Protein 1J5U (pdb70)

Organism: Thermotoga maritima (strain ATCC 43589 / DSM 3109 / JCM 10099 / NBRC 100826 / MSB8) (NCBI:txid243274)

CATH classification: 3.55.10.10

Foldseek 3Di:
DDDDDDDFDQQDDKDKAKDQDLQRSLVVLLVCQCVQFVWDFDADKDKDAFQDSDLVRSQVVSQVQLVVVVVQWGFDDWDDDPRTIMTMITGTPDTDHDRWNGWDCVFADWDDDPSMTMTMIGTGD

Solvent-accessible surface area: 7818 Å² total

Nearest PDB structures (foldseek):
  1j5u-assembly1_A  TM=9.990E-01  e=6.168E-24  Thermotoga maritima
  6ath-assembly1_A  TM=4.396E-01  e=7.854E+00  Homo sapiens

Structure (mmCIF, N/CA/C/O backbone):
data_1J5U
#
_entry.id   1J5U
#
_cell.length_a   105.28
_cell.length_b   105.28
_cell.length_c   105.28
_cell.angle_alpha   90
_cell.angle_beta   90
_cell.angle_gamma   90
#
_symmetry.space_group_name_H-M   'P 43 3 2'
#
loop_
_entity.id
_entity.type
_entity.pdbx_description
1 polymer 'archease, possible chaperone'
2 non-polymer 'CALCIUM ION'
3 water water
#
loop_
_atom_site.group_PDB
_atom_site.id
_atom_site.type_symbol
_atom_site.label_atom_id
_atom_site.label_alt_id
_atom_site.label_comp_id
_atom_site.label_asym_id
_atom_site.label_entity_id
_atom_site.label_seq_id
_atom_site.pdbx_PDB_ins_code
_atom_site.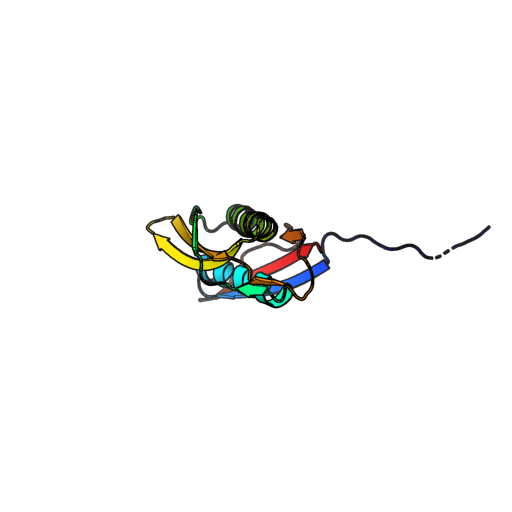Cartn_x
_atom_site.Cartn_y
_atom_site.Cartn_z
_atom_site.occupancy
_atom_site.B_iso_or_equiv
_atom_site.auth_seq_id
_atom_site.auth_comp_id
_atom_site.auth_asym_id
_atom_site.auth_atom_id
_atom_site.pdbx_PDB_model_num
ATOM 1 N N . HIS A 1 10 ? 44.781 11.845 32.201 1.00 20.01 4 HIS A N 1
ATOM 2 C CA . HIS A 1 10 ? 43.773 11.645 31.115 1.00 17.76 4 HIS A CA 1
ATOM 3 C C . HIS A 1 10 ? 44.035 10.337 30.366 1.00 17.81 4 HIS A C 1
ATOM 4 O O . HIS A 1 10 ? 45.183 9.879 30.271 1.00 17.28 4 HIS A O 1
ATOM 11 N N . HIS A 1 11 ? 42.969 9.752 29.828 1.00 13.75 5 HIS A N 1
ATOM 12 C CA . HIS A 1 11 ? 43.048 8.473 29.126 1.00 15.70 5 HIS A CA 1
ATOM 13 C C . HIS A 1 11 ? 42.044 8.316 28.004 1.00 14.25 5 HIS A C 1
ATOM 14 O O . HIS A 1 11 ? 41.110 9.102 27.861 1.00 13.18 5 HIS A O 1
ATOM 21 N N . HIS A 1 12 ? 42.256 7.249 27.239 1.00 14.72 6 HIS A N 1
ATOM 22 C CA . HIS A 1 12 ? 41.357 6.817 26.183 1.00 15.68 6 HIS A CA 1
ATOM 23 C C . HIS A 1 12 ? 41.255 5.297 26.400 1.00 16.32 6 HIS A C 1
ATOM 24 O O . HIS A 1 12 ? 42.262 4.617 26.613 1.00 15.96 6 HIS A O 1
ATOM 39 N N . ARG A 1 14 ? 39.351 1.912 24.729 1.00 16.28 8 ARG A N 1
ATOM 40 C CA . ARG A 1 14 ? 38.550 1.359 23.643 1.00 19.35 8 ARG A CA 1
ATOM 41 C C . ARG A 1 14 ? 37.276 0.793 24.298 1.00 19.45 8 ARG A C 1
ATOM 42 O O . ARG A 1 14 ? 37.336 0.239 25.409 1.00 18.47 8 ARG A O 1
ATOM 50 N N . LYS A 1 15 ? 36.127 0.955 23.642 1.00 17.95 9 LYS A N 1
ATOM 51 C CA . LYS A 1 15 ? 34.865 0.433 24.188 1.00 20.09 9 LYS A CA 1
ATOM 52 C C . LYS A 1 15 ? 34.081 -0.255 23.084 1.00 20.70 9 LYS A C 1
ATOM 53 O O . LYS A 1 15 ? 34.200 0.085 21.897 1.00 21.48 9 LYS A O 1
ATOM 59 N N . PRO A 1 16 ? 33.261 -1.239 23.453 1.00 22.16 10 PRO A N 1
ATOM 60 C CA . PRO A 1 16 ? 32.507 -1.913 22.400 1.00 23.17 10 PRO A CA 1
ATOM 61 C C . PRO A 1 16 ? 31.394 -1.037 21.811 1.00 23.43 10 PRO A C 1
ATOM 62 O O . PRO A 1 16 ? 30.838 -0.169 22.485 1.00 22.92 10 PRO A O 1
ATOM 66 N N . ILE A 1 17 ? 31.120 -1.220 20.529 1.00 25.25 11 ILE A N 1
ATOM 67 C CA . ILE A 1 17 ? 30.049 -0.463 19.891 1.00 28.46 11 ILE A CA 1
ATOM 68 C C . ILE A 1 17 ? 28.851 -1.394 19.774 1.00 28.74 11 ILE A C 1
ATOM 69 O O . ILE A 1 17 ? 29.016 -2.564 19.491 1.00 26.32 11 ILE A O 1
ATOM 74 N N . GLU A 1 18 ? 27.655 -0.883 20.033 1.00 30.95 12 GLU A N 1
ATOM 75 C CA . GLU A 1 18 ? 26.452 -1.692 19.897 1.00 32.72 12 GLU A CA 1
ATOM 76 C C . GLU A 1 18 ? 25.748 -1.249 18.610 1.00 31.04 12 GLU A C 1
ATOM 77 O O . GLU A 1 18 ? 25.693 -0.054 18.303 1.00 29.71 12 GLU A O 1
ATOM 83 N N . HIS A 1 19 ? 25.227 -2.201 17.850 1.00 29.18 13 HIS A N 1
ATOM 84 C CA . HIS A 1 19 ? 24.516 -1.871 16.6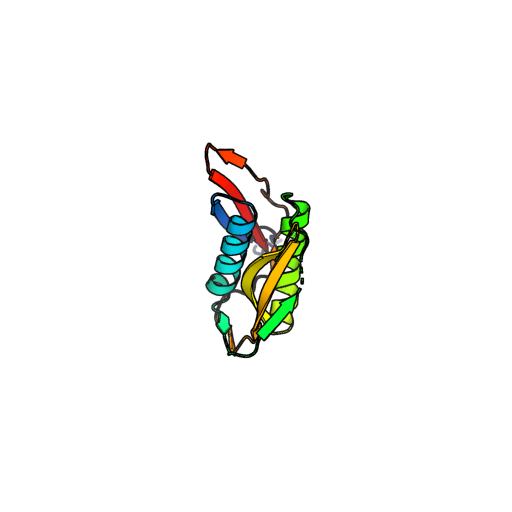06 1.00 28.13 13 HIS A CA 1
ATOM 85 C C . HIS A 1 19 ? 23.225 -2.674 16.571 1.00 26.56 13 HIS A C 1
ATOM 86 O O . HIS A 1 19 ? 23.154 -3.707 17.193 1.00 27.68 13 HIS A O 1
ATOM 93 N N . THR A 1 20 ? 22.195 -2.202 15.882 1.00 26.66 14 THR A N 1
ATOM 94 C CA . THR A 1 20 ? 21.009 -3.041 15.744 1.00 25.94 14 THR A CA 1
ATOM 95 C C . THR A 1 20 ? 21.154 -3.600 14.325 1.00 25.49 14 THR A C 1
ATOM 96 O O . THR A 1 20 ? 20.500 -4.577 13.950 1.00 25.24 14 THR A O 1
ATOM 100 N N . ALA A 1 21 ? 22.033 -2.980 13.539 1.00 23.52 15 ALA A N 1
ATOM 101 C CA . ALA A 1 21 ? 22.298 -3.467 12.184 1.00 23.49 15 ALA A CA 1
ATOM 102 C C . ALA A 1 21 ? 23.564 -4.311 12.236 1.00 21.76 15 ALA A C 1
ATOM 103 O O . ALA A 1 21 ? 24.678 -3.815 12.019 1.00 22.36 15 ALA A O 1
ATOM 105 N N . ASP A 1 22 ? 23.411 -5.594 12.536 1.00 21.26 16 ASP A N 1
ATOM 106 C CA . ASP A 1 22 ? 24.573 -6.480 12.630 1.00 19.83 16 ASP A CA 1
ATOM 107 C C . ASP A 1 22 ? 24.882 -7.345 11.426 1.00 22.18 16 ASP A C 1
ATOM 108 O O . ASP A 1 22 ? 26.045 -7.451 11.034 1.00 22.88 16 ASP A O 1
ATOM 113 N N . ILE A 1 23 ? 23.876 -8.007 10.862 1.00 20.01 17 ILE A N 1
ATOM 114 C CA . ILE A 1 23 ? 24.119 -8.831 9.693 1.00 20.96 17 ILE A CA 1
ATOM 115 C C . ILE A 1 23 ? 23.068 -8.507 8.662 1.00 20.57 17 ILE A C 1
ATOM 116 O O . ILE A 1 23 ? 21.921 -8.194 9.007 1.00 19.60 17 ILE A O 1
ATOM 121 N N . ALA A 1 24 ? 23.468 -8.572 7.393 1.00 17.56 18 ALA A N 1
ATOM 122 C CA . ALA A 1 24 ? 22.580 -8.221 6.305 1.00 15.39 18 ALA A CA 1
ATOM 123 C C . ALA A 1 24 ? 22.588 -9.203 5.153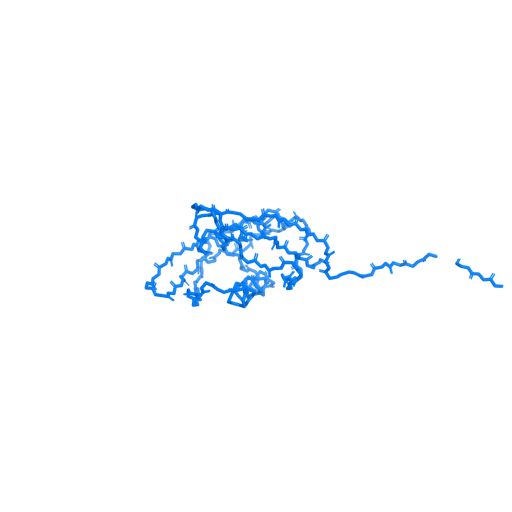 1.00 16.56 18 ALA A C 1
ATOM 124 O O . ALA A 1 24 ? 23.620 -9.778 4.828 1.00 15.03 18 ALA A O 1
ATOM 126 N N . TYR A 1 25 ? 21.419 -9.386 4.542 1.00 15.30 19 TYR A N 1
ATOM 127 C CA . TYR A 1 25 ? 21.293 -10.237 3.375 1.00 15.37 19 TYR A CA 1
ATOM 128 C C . TYR A 1 25 ? 20.388 -9.548 2.386 1.00 14.89 19 TYR A C 1
ATOM 129 O O . TYR A 1 25 ? 19.552 -8.717 2.756 1.00 15.34 19 TYR A O 1
ATOM 138 N N . GLU A 1 26 ? 20.555 -9.908 1.122 1.00 14.21 20 GLU A N 1
ATOM 139 C CA . GLU A 1 26 ? 19.673 -9.431 0.093 1.00 13.86 20 GLU A CA 1
ATOM 140 C C . GLU A 1 26 ? 18.878 -10.693 -0.221 1.00 13.31 20 GLU A C 1
ATOM 141 O O . GLU A 1 26 ? 19.468 -11.726 -0.534 1.00 14.74 20 GLU A O 1
ATOM 147 N N . ILE A 1 27 ? 17.553 -10.634 -0.093 1.00 13.70 21 ILE A N 1
ATOM 148 C CA . ILE A 1 27 ? 16.727 -11.786 -0.413 1.00 14.30 21 ILE A CA 1
ATOM 149 C C . ILE A 1 27 ? 15.925 -11.463 -1.669 1.00 14.23 21 ILE A C 1
ATOM 150 O O . ILE A 1 27 ? 15.546 -10.315 -1.919 1.00 15.26 21 ILE A O 1
ATOM 155 N N . SER A 1 28 ? 15.694 -12.474 -2.486 1.00 14.46 22 SER A N 1
ATOM 156 C CA . SER A 1 28 ? 14.978 -12.268 -3.730 1.00 15.43 22 SER A CA 1
ATOM 157 C C . SER A 1 28 ? 14.126 -13.467 -4.037 1.00 15.75 22 SER A C 1
ATOM 158 O O . SER A 1 28 ? 14.448 -14.580 -3.625 1.00 15.46 22 SER A O 1
ATOM 161 N N . GLY A 1 29 ? 13.042 -13.234 -4.769 1.00 15.38 23 GLY A N 1
ATOM 162 C CA . GLY A 1 29 ? 12.142 -14.309 -5.139 1.00 15.77 23 GLY A CA 1
ATOM 163 C C . GLY A 1 29 ? 11.090 -13.727 -6.068 1.00 18.88 23 GLY A C 1
ATOM 164 O O . GLY A 1 29 ? 11.197 -12.569 -6.487 1.00 18.44 23 GLY A O 1
ATOM 165 N N . ASN A 1 30 ? 10.067 -14.506 -6.404 1.00 18.96 24 ASN A N 1
ATOM 166 C CA . ASN A 1 30 ? 9.033 -13.996 -7.305 1.00 21.29 24 ASN A CA 1
ATOM 167 C C . ASN A 1 30 ? 7.781 -13.554 -6.553 1.00 20.73 24 ASN A C 1
ATOM 168 O O . ASN A 1 30 ? 6.821 -13.107 -7.168 1.00 20.25 24 ASN A O 1
ATOM 173 N N . SER A 1 31 ? 7.782 -13.666 -5.231 1.00 18.90 25 SER A N 1
ATOM 174 C CA . SER A 1 31 ? 6.583 -13.311 -4.471 1.00 18.01 25 SER A CA 1
ATOM 175 C C . SER A 1 31 ? 6.916 -13.075 -3.012 1.00 16.54 25 SER A C 1
ATOM 176 O O . SER A 1 31 ? 8.000 -13.420 -2.557 1.00 13.93 25 SER A O 1
ATOM 179 N N . TYR A 1 32 ? 5.956 -12.501 -2.304 1.00 13.81 26 TYR A N 1
ATOM 180 C CA . TYR A 1 32 ? 6.071 -12.195 -0.886 1.00 17.03 26 TYR A CA 1
ATOM 181 C C . TYR A 1 32 ? 6.321 -13.470 -0.093 1.00 16.09 26 TYR A C 1
ATOM 182 O O . TYR A 1 32 ? 7.114 -13.485 0.837 1.00 15.60 26 TYR A O 1
ATOM 191 N N . GLU A 1 33 ? 5.630 -14.537 -0.470 1.00 14.79 27 GLU A N 1
ATOM 192 C CA . GLU A 1 33 ? 5.790 -15.814 0.204 1.00 14.52 27 GLU A CA 1
ATOM 193 C C . GLU A 1 33 ? 7.225 -16.333 0.064 1.00 13.59 27 GLU A C 1
ATOM 194 O O . GLU A 1 33 ? 7.789 -16.869 1.022 1.00 12.13 27 GLU A O 1
ATOM 200 N N . GLU A 1 34 ? 7.821 -16.170 -1.117 1.00 13.28 28 GLU A N 1
ATOM 201 C CA . GLU A 1 34 ? 9.188 -16.649 -1.322 1.00 13.86 28 GLU A CA 1
ATOM 202 C C . GLU A 1 34 ? 10.199 -15.805 -0.530 1.00 11.62 28 GLU A C 1
ATOM 203 O O . GLU A 1 34 ? 11.243 -16.307 -0.144 1.00 12.70 28 GLU A O 1
ATOM 209 N N . LEU A 1 35 ? 9.893 -14.533 -0.301 1.00 11.74 29 LEU A N 1
ATOM 210 C CA . LEU A 1 35 ? 10.788 -13.725 0.514 1.00 13.54 29 LEU A CA 1
ATOM 211 C C . LEU A 1 35 ? 10.732 -14.256 1.940 1.00 12.37 29 LEU A C 1
ATOM 212 O O . LEU A 1 35 ? 11.747 -14.288 2.628 1.00 11.48 29 LEU A O 1
ATOM 217 N N . LEU A 1 36 ? 9.543 -14.665 2.394 1.00 12.94 30 LEU A N 1
ATOM 218 C CA . LEU A 1 36 ? 9.432 -15.222 3.749 1.00 13.94 30 LEU A CA 1
ATOM 219 C C . LEU A 1 36 ? 10.159 -16.568 3.816 1.00 13.31 30 LEU A C 1
ATOM 220 O O . LEU A 1 36 ? 10.726 -16.909 4.848 1.00 13.85 30 LEU A O 1
ATOM 225 N N . GLU A 1 37 ? 10.131 -17.339 2.729 1.00 11.75 31 GLU A N 1
ATOM 226 C CA . GLU A 1 37 ? 10.827 -18.626 2.703 1.00 11.93 31 GLU A CA 1
ATOM 227 C C . GLU A 1 37 ? 12.331 -18.321 2.856 1.00 12.69 31 GLU A C 1
ATOM 228 O O . GLU A 1 37 ? 13.049 -19.037 3.547 1.00 12.40 31 GLU A O 1
ATOM 234 N N . GLU A 1 38 ? 12.800 -17.261 2.192 1.00 11.06 32 GLU A N 1
ATOM 235 C CA . GLU A 1 38 ? 14.211 -16.891 2.304 1.00 13.03 32 GLU A CA 1
ATOM 236 C C . GLU A 1 38 ? 14.555 -16.362 3.720 1.00 12.76 32 GLU A C 1
ATOM 237 O O . GLU A 1 38 ? 15.649 -16.598 4.233 1.00 12.82 32 GLU A O 1
ATOM 243 N N . ALA A 1 39 ? 13.625 -15.655 4.359 1.00 13.51 33 ALA A N 1
ATOM 244 C CA . ALA A 1 39 ? 13.869 -15.175 5.738 1.00 13.13 33 ALA A CA 1
ATOM 245 C C . ALA A 1 39 ? 14.006 -16.423 6.609 1.00 13.44 33 ALA A C 1
ATOM 246 O O . ALA A 1 39 ? 14.872 -16.506 7.489 1.00 13.01 33 ALA A O 1
ATOM 248 N N . ARG A 1 40 ? 13.140 -17.398 6.367 1.00 13.49 34 ARG A N 1
ATOM 249 C CA . ARG A 1 40 ? 13.199 -18.656 7.097 1.00 14.71 34 ARG A CA 1
ATOM 250 C C . ARG A 1 40 ? 14.578 -19.320 6.880 1.00 15.54 34 ARG A C 1
ATOM 251 O O . ARG A 1 40 ? 15.233 -19.737 7.833 1.00 15.53 34 ARG A O 1
ATOM 259 N N . ASN A 1 41 ? 14.986 -19.454 5.619 1.00 13.70 35 ASN A N 1
ATOM 260 C CA . ASN A 1 41 ? 16.278 -20.065 5.312 1.00 15.09 35 ASN A CA 1
ATOM 261 C C . ASN A 1 41 ? 17.423 -19.390 6.077 1.00 14.10 35 ASN A C 1
ATOM 262 O O . ASN A 1 41 ? 18.294 -20.067 6.609 1.00 16.90 35 ASN A O 1
ATOM 267 N N . ILE A 1 42 ? 17.410 -18.064 6.134 1.00 13.98 36 ILE A N 1
ATOM 268 C CA . ILE A 1 42 ? 18.441 -17.306 6.836 1.00 14.11 36 ILE A CA 1
ATOM 269 C C . ILE A 1 42 ? 18.483 -17.657 8.327 1.00 15.87 36 ILE A C 1
ATOM 270 O O . ILE A 1 42 ? 19.561 -17.929 8.877 1.00 13.79 36 ILE A O 1
ATOM 275 N N . LEU A 1 43 ? 17.310 -17.659 8.974 1.00 14.29 37 LEU A N 1
ATOM 276 C CA . LEU A 1 43 ? 17.207 -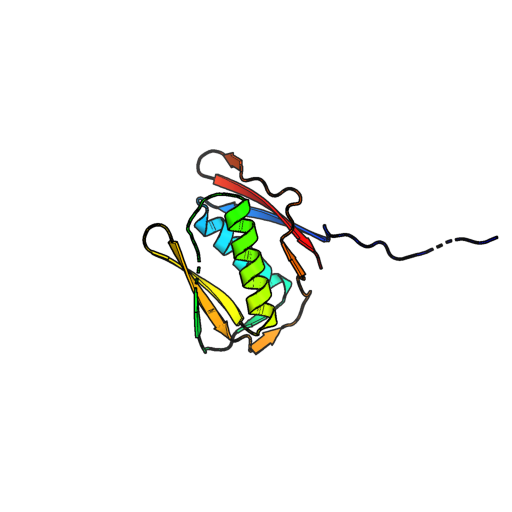17.978 10.396 1.00 15.81 37 LEU A CA 1
ATOM 277 C C . LEU A 1 43 ? 17.778 -19.364 10.740 1.00 16.93 37 LEU A C 1
ATOM 278 O O . LEU A 1 43 ? 18.558 -19.510 11.694 1.00 19.84 37 LEU A O 1
ATOM 283 N N . LEU A 1 44 ? 17.406 -20.373 9.962 1.00 18.16 38 LEU A N 1
ATOM 284 C CA . LEU A 1 44 ? 17.875 -21.750 10.173 1.00 18.77 38 LEU A CA 1
ATOM 285 C C . LEU A 1 44 ? 19.385 -21.899 9.931 1.00 21.91 38 LEU A C 1
ATOM 286 O O . LEU A 1 44 ? 20.100 -22.557 10.697 1.00 21.02 38 LEU A O 1
ATOM 291 N N . GLU A 1 45 ? 19.848 -21.290 8.853 1.00 20.39 39 GLU A N 1
ATOM 292 C CA . GLU A 1 45 ? 21.256 -21.351 8.480 1.00 23.89 39 GLU A CA 1
ATOM 293 C C . GLU A 1 45 ? 22.149 -20.563 9.435 1.00 23.59 39 GLU A C 1
ATOM 294 O O . GLU A 1 45 ? 23.150 -21.082 9.929 1.00 23.40 39 GLU A O 1
ATOM 300 N N . GLU A 1 46 ? 21.770 -19.318 9.708 1.00 22.12 40 GLU A N 1
ATOM 301 C CA . GLU A 1 46 ? 22.548 -18.449 10.576 1.00 23.06 40 GLU A CA 1
ATOM 302 C C . GLU A 1 46 ? 22.637 -18.999 11.998 1.00 23.84 40 GLU A C 1
ATOM 303 O O . GLU A 1 46 ? 23.695 -18.933 12.649 1.00 21.90 40 GLU A O 1
ATOM 309 N N . GLU A 1 47 ? 21.533 -19.557 12.487 1.00 21.37 41 GLU A N 1
ATOM 310 C CA . GLU A 1 47 ? 21.512 -20.117 13.834 1.00 22.26 41 GLU A CA 1
ATOM 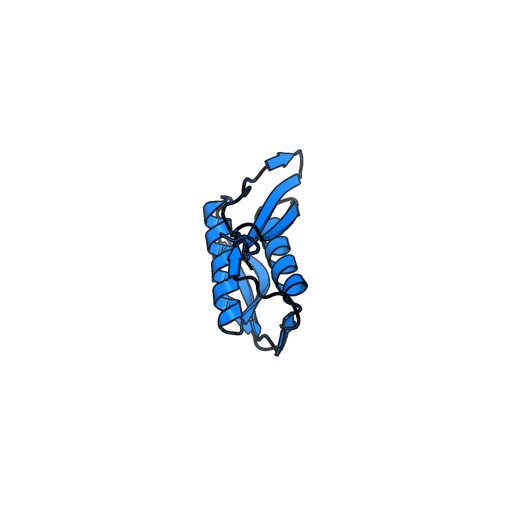311 C C . GLU A 1 47 ? 21.968 -21.574 13.914 1.00 20.62 41 GLU A C 1
ATOM 312 O O . GLU A 1 47 ? 22.097 -22.120 15.003 1.00 23.36 41 GLU A O 1
ATOM 318 N N . GLY A 1 48 ? 22.226 -22.183 12.767 1.00 21.12 42 GLY A N 1
ATOM 319 C CA . GLY A 1 48 ? 22.663 -23.571 12.716 1.00 22.80 42 GLY A CA 1
ATOM 320 C C . GLY A 1 48 ? 21.664 -24.506 13.380 1.00 25.23 42 GLY A C 1
ATOM 321 O O . GLY A 1 48 ? 22.031 -25.466 14.067 1.00 24.59 42 GLY A O 1
ATOM 322 N N . ILE A 1 49 ? 20.382 -24.220 13.170 1.00 24.30 43 ILE A N 1
ATOM 323 C CA . ILE A 1 49 ? 19.315 -25.001 13.768 1.00 23.92 43 ILE A CA 1
ATOM 324 C C . ILE A 1 49 ? 19.196 -26.403 13.197 1.00 22.74 43 ILE A C 1
ATOM 325 O O . ILE A 1 49 ? 19.241 -26.603 11.990 1.00 22.72 43 ILE A O 1
ATOM 330 N N . VAL A 1 50 ? 19.074 -27.378 14.086 1.00 24.62 44 VAL A N 1
ATOM 331 C CA . VAL A 1 50 ? 18.897 -28.771 13.681 1.00 25.89 44 VAL A CA 1
ATOM 332 C C . VAL A 1 50 ? 17.491 -29.079 14.185 1.00 24.79 44 VAL A C 1
ATOM 333 O O . VAL A 1 50 ? 17.153 -28.785 15.337 1.00 24.84 44 VAL A O 1
ATOM 337 N N . LEU A 1 51 ? 16.668 -29.658 13.325 1.00 26.23 45 LEU A N 1
ATOM 338 C CA . LEU A 1 51 ? 15.282 -29.924 13.692 1.00 27.80 45 LEU A CA 1
ATOM 339 C C . LEU A 1 51 ? 14.906 -31.323 14.164 1.00 28.65 45 LEU A C 1
ATOM 340 O O . LEU A 1 51 ? 15.457 -32.317 13.705 1.00 29.83 45 LEU A O 1
ATOM 345 N N . ASP A 1 52 ? 13.956 -31.381 15.090 1.00 31.03 46 ASP A N 1
ATOM 346 C CA . ASP A 1 52 ? 13.423 -32.655 15.551 1.00 32.53 46 ASP A CA 1
ATOM 347 C C . ASP A 1 52 ? 12.213 -32.853 14.630 1.00 33.47 46 ASP A C 1
ATOM 348 O O . ASP A 1 52 ? 12.016 -32.077 13.687 1.00 32.75 46 ASP A O 1
ATOM 353 N N . THR A 1 53 ? 11.387 -33.858 14.904 1.00 33.08 47 THR A N 1
ATOM 354 C CA . THR A 1 53 ? 10.246 -34.133 14.040 1.00 33.99 47 THR A CA 1
ATOM 355 C C . THR A 1 53 ? 8.911 -33.532 14.449 1.00 32.87 47 THR A C 1
ATOM 356 O O . THR A 1 53 ? 8.053 -33.322 13.597 1.00 34.21 47 THR A O 1
ATOM 360 N N . GLU A 1 54 ? 8.729 -33.269 15.741 1.00 31.58 48 GLU A N 1
ATOM 361 C CA . GLU A 1 54 ? 7.469 -32.728 16.241 1.00 31.32 48 GLU A CA 1
ATOM 362 C C . GLU A 1 54 ? 7.133 -31.406 15.558 1.00 30.63 48 GLU A C 1
ATOM 363 O O . GLU A 1 54 ? 8.000 -30.541 15.384 1.00 28.74 48 GLU A O 1
ATOM 369 N N . GLU A 1 55 ? 5.873 -31.263 15.156 1.00 29.11 49 GLU A N 1
ATOM 370 C CA . GLU A 1 55 ? 5.430 -30.062 14.458 1.00 26.99 49 GLU A CA 1
ATOM 371 C C . GLU A 1 55 ? 4.385 -29.247 15.201 1.00 26.20 49 GLU A C 1
ATOM 372 O O . GLU A 1 55 ? 3.741 -29.716 16.145 1.00 27.63 49 GLU A O 1
ATOM 378 N N . LYS A 1 56 ? 4.213 -28.017 14.743 1.00 23.58 50 LYS A N 1
ATOM 379 C CA . LYS A 1 56 ? 3.275 -27.073 15.328 1.00 23.27 50 LYS A CA 1
ATOM 380 C C . LYS A 1 56 ? 2.982 -26.061 14.216 1.00 23.95 50 LYS A C 1
ATOM 381 O O . LYS A 1 56 ? 3.870 -25.764 13.403 1.00 24.18 50 LYS A O 1
ATOM 387 N N . GLU A 1 57 ? 1.765 -25.530 14.157 1.00 21.84 51 GLU A N 1
ATOM 388 C CA . GLU A 1 57 ? 1.466 -24.576 13.101 1.00 21.41 51 GLU A CA 1
ATOM 389 C C . GLU A 1 57 ? 0.752 -23.305 13.565 1.00 20.55 51 GLU A C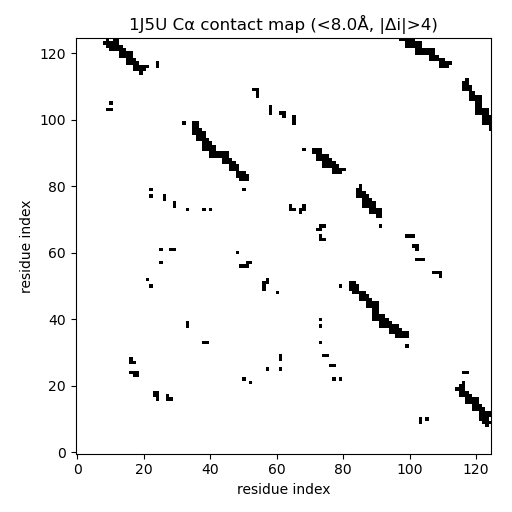 1
ATOM 390 O O . GLU A 1 57 ? -0.028 -23.319 14.519 1.00 21.06 51 GLU A O 1
ATOM 396 N N . LYS A 1 58 ? 1.017 -22.203 12.863 1.00 19.20 52 LYS A N 1
ATOM 397 C CA . LYS A 1 58 ? 0.402 -20.916 13.159 1.00 18.59 52 LYS A CA 1
ATOM 398 C C . LYS A 1 58 ? 0.052 -20.255 11.839 1.00 19.17 52 LYS A C 1
ATOM 399 O O . LYS A 1 58 ? 0.636 -20.585 10.798 1.00 18.36 52 LYS A O 1
ATOM 413 N N . TYR A 1 60 ? -0.499 -16.636 9.594 1.00 16.98 54 TYR A N 1
ATOM 414 C CA . TYR A 1 60 ? -0.033 -15.265 9.463 1.00 17.94 54 TYR A CA 1
ATOM 415 C C . TYR A 1 60 ? -0.767 -14.661 8.284 1.00 18.67 54 TYR A C 1
ATOM 416 O O . TYR A 1 60 ? -1.085 -15.352 7.319 1.00 18.59 54 TYR A O 1
ATOM 425 N N . PRO A 1 61 ? -1.071 -13.362 8.353 1.00 19.97 55 PRO A N 1
ATOM 426 C CA . PRO A 1 61 ? -1.769 -12.732 7.237 1.00 19.96 55 PRO A CA 1
ATOM 427 C C . PRO A 1 61 ? -0.861 -12.604 6.009 1.00 21.31 55 PRO A C 1
ATOM 428 O O . PRO A 1 61 ? 0.332 -12.259 6.122 1.00 20.71 55 PRO A O 1
ATOM 432 N N . LEU A 1 62 ? -1.414 -12.898 4.840 1.00 20.15 56 LEU A N 1
ATOM 433 C CA . LEU A 1 62 ? -0.646 -12.782 3.615 1.00 22.98 56 LEU A CA 1
ATOM 434 C C . LEU A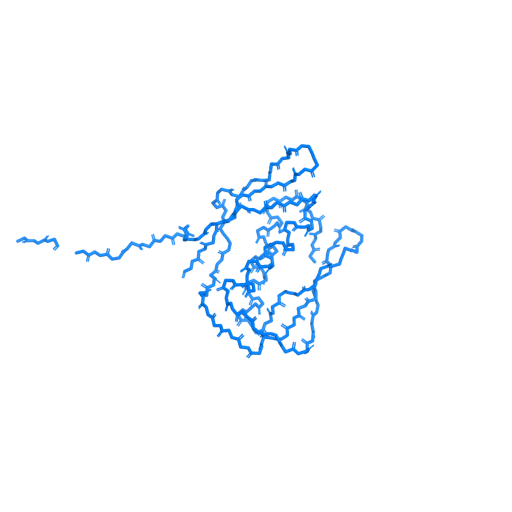 1 62 ? -0.886 -11.349 3.145 1.00 24.03 56 LEU A C 1
ATOM 435 O O . LEU A 1 62 ? -1.789 -11.076 2.361 1.00 23.99 56 LEU A O 1
ATOM 440 N N . GLU A 1 63 ? -0.091 -10.437 3.687 1.00 22.69 57 GLU A N 1
ATOM 441 C CA . GLU A 1 63 ? -0.177 -9.013 3.362 1.00 24.42 57 GLU A CA 1
ATOM 442 C C . GLU A 1 63 ? 1.217 -8.633 2.852 1.00 22.80 57 GLU A C 1
ATOM 443 O O . GLU A 1 63 ? 2.181 -8.629 3.610 1.00 20.01 57 GLU A O 1
ATOM 449 N N . GLU A 1 64 ? 1.322 -8.308 1.571 1.00 22.16 58 GLU A N 1
ATOM 450 C CA . GLU A 1 64 ? 2.621 -7.999 1.000 1.00 22.64 58 GLU A CA 1
ATOM 451 C C . GLU A 1 64 ? 3.187 -6.617 1.332 1.00 21.72 58 GLU A C 1
ATOM 452 O O . GLU A 1 64 ? 3.395 -5.773 0.461 1.00 21.80 58 GLU A O 1
ATOM 458 N N . THR A 1 65 ? 3.446 -6.406 2.621 1.00 20.02 59 THR A N 1
ATOM 459 C CA . THR A 1 65 ? 3.987 -5.147 3.105 1.00 18.57 59 THR A CA 1
ATOM 460 C C . THR A 1 65 ? 5.185 -5.416 4.009 1.00 17.82 59 THR A C 1
ATOM 461 O O . THR A 1 65 ? 5.323 -6.503 4.582 1.00 13.68 59 THR A O 1
ATOM 465 N N . GLU A 1 66 ? 6.038 -4.409 4.159 1.00 18.45 60 GLU A N 1
ATOM 466 C CA . GLU A 1 66 ? 7.218 -4.566 5.000 1.00 18.12 60 GLU A CA 1
ATOM 467 C C . GLU A 1 66 ? 6.789 -4.763 6.443 1.00 19.18 60 GLU A C 1
ATOM 468 O O . GLU A 1 66 ? 7.430 -5.507 7.193 1.00 18.16 60 GLU A O 1
ATOM 474 N N . ASP A 1 67 ? 5.696 -4.109 6.840 1.00 18.83 61 ASP A N 1
ATOM 475 C CA . ASP A 1 67 ? 5.205 -4.256 8.205 1.00 18.45 61 ASP A CA 1
ATOM 476 C C . ASP A 1 67 ? 4.792 -5.691 8.512 1.00 17.03 61 ASP A C 1
ATOM 477 O O . ASP A 1 67 ? 5.142 -6.229 9.564 1.00 18.47 61 ASP A O 1
ATOM 482 N N . ALA A 1 68 ? 4.039 -6.311 7.610 1.00 16.42 62 ALA A N 1
ATOM 483 C CA . ALA A 1 68 ? 3.597 -7.686 7.845 1.00 17.85 62 ALA A CA 1
ATOM 484 C C . ALA A 1 68 ? 4.818 -8.597 7.851 1.00 16.20 62 ALA A C 1
ATOM 485 O O . ALA A 1 68 ? 4.883 -9.537 8.638 1.00 16.04 62 ALA A O 1
ATOM 487 N N . PHE A 1 69 ? 5.775 -8.314 6.962 1.00 15.95 63 PHE A N 1
ATOM 488 C CA . PHE A 1 69 ? 6.998 -9.109 6.879 1.00 15.15 63 PHE A CA 1
ATOM 489 C C . PHE A 1 69 ? 7.743 -9.041 8.209 1.00 15.09 63 PHE A C 1
ATOM 490 O O . PHE A 1 69 ? 8.152 -10.061 8.768 1.00 15.14 63 PHE A O 1
ATOM 498 N N . PHE A 1 70 ? 7.908 -7.821 8.702 1.00 15.30 64 PHE A N 1
ATOM 499 C CA . PHE A 1 70 ? 8.565 -7.544 9.976 1.00 17.23 64 PHE A CA 1
ATOM 500 C C . PHE A 1 70 ? 7.874 -8.288 11.121 1.00 16.99 64 PHE A C 1
ATOM 501 O O . PHE A 1 70 ? 8.531 -8.982 11.902 1.00 16.83 64 PHE A O 1
ATOM 509 N N . ASP A 1 71 ? 6.548 -8.144 11.234 1.00 16.23 65 ASP A N 1
ATOM 510 C CA . ASP A 1 71 ? 5.809 -8.839 12.281 1.00 16.76 65 ASP A CA 1
ATOM 511 C C . ASP A 1 71 ? 5.937 -10.351 12.191 1.00 16.14 65 ASP A C 1
ATOM 512 O O . ASP A 1 71 ? 6.037 -11.038 13.195 1.00 16.24 65 ASP A O 1
ATOM 517 N N . THR A 1 72 ? 5.882 -10.875 10.979 1.00 15.71 66 THR A N 1
ATOM 518 C CA . THR A 1 72 ? 5.961 -12.323 10.791 1.00 15.08 66 THR A CA 1
ATOM 519 C C . THR A 1 72 ? 7.323 -12.909 11.152 1.00 14.93 66 THR A C 1
ATOM 520 O O . THR A 1 72 ? 7.426 -13.881 11.894 1.00 15.26 66 THR A O 1
ATOM 524 N N . VAL A 1 73 ? 8.381 -12.329 10.604 1.00 15.45 67 VAL A N 1
ATOM 525 C CA . VAL A 1 73 ? 9.701 -12.868 10.876 1.00 13.36 67 VAL A CA 1
ATOM 526 C C . VAL A 1 73 ? 10.040 -12.693 12.371 1.00 12.45 67 VAL A C 1
ATOM 527 O O . VAL A 1 73 ? 10.640 -13.567 12.977 1.00 14.50 67 VAL A O 1
ATOM 531 N N . ASN A 1 74 ? 9.654 -11.575 12.975 1.00 13.71 68 ASN A N 1
ATOM 532 C CA . ASN A 1 74 ? 9.976 -11.421 14.386 1.00 14.12 68 ASN A CA 1
ATOM 533 C C . ASN A 1 74 ? 9.178 -12.368 15.245 1.00 14.64 68 ASN A C 1
ATOM 534 O O . ASN A 1 74 ? 9.628 -12.755 16.314 1.00 15.19 68 ASN A O 1
ATOM 539 N N . ASP A 1 75 ? 8.002 -12.762 14.777 1.00 14.07 69 ASP A N 1
ATOM 540 C CA . ASP A 1 75 ? 7.241 -13.713 15.560 1.00 15.82 69 ASP A CA 1
ATOM 541 C C . ASP A 1 75 ? 7.949 -15.064 15.465 1.00 14.58 69 ASP A C 1
ATOM 542 O O . ASP A 1 75 ? 7.989 -15.803 16.432 1.00 15.66 69 ASP A O 1
ATOM 547 N N . TRP A 1 76 ? 8.543 -15.366 14.308 1.00 14.07 70 TRP A N 1
ATOM 548 C CA . TRP A 1 76 ? 9.287 -16.610 14.142 1.00 14.67 70 TRP A CA 1
ATOM 549 C C . TRP A 1 76 ? 10.486 -16.650 15.098 1.00 14.97 70 TRP A C 1
ATOM 550 O O . TRP A 1 76 ? 10.846 -17.703 15.605 1.00 14.54 70 TRP A O 1
ATOM 561 N N . ILE A 1 77 ? 11.128 -15.504 15.290 1.00 1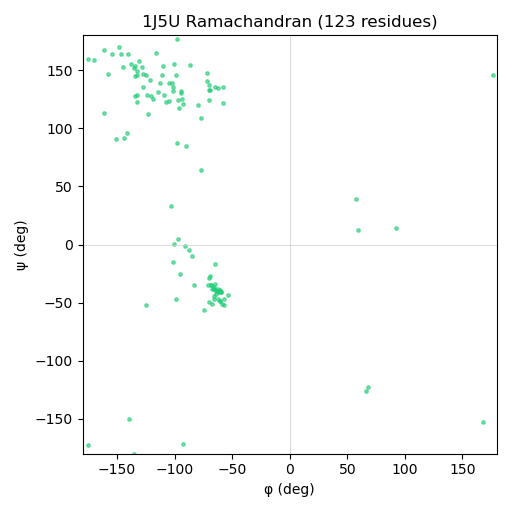5.57 71 ILE A N 1
ATOM 562 C CA . ILE A 1 77 ? 12.267 -15.402 16.204 1.00 16.04 71 ILE A CA 1
ATOM 563 C C . ILE A 1 77 ? 11.776 -15.663 17.648 1.00 16.23 71 ILE A C 1
ATOM 564 O O . ILE A 1 77 ? 12.471 -16.284 18.440 1.00 17.48 71 ILE A O 1
ATOM 569 N N . LEU A 1 78 ? 10.572 -15.204 17.967 1.00 18.52 72 LEU A N 1
ATOM 570 C CA . LEU A 1 78 ? 9.997 -15.421 19.297 1.00 19.30 72 LEU A CA 1
ATOM 571 C C . LEU A 1 78 ? 9.779 -16.923 19.435 1.00 19.93 72 LEU A C 1
ATOM 572 O O . LEU A 1 78 ? 10.151 -17.518 20.445 1.00 20.31 72 LEU A O 1
ATOM 577 N N . GLU A 1 79 ? 9.200 -17.544 18.410 1.00 18.42 73 GLU A N 1
ATOM 578 C CA . GLU A 1 79 ? 8.975 -18.984 18.452 1.00 18.19 73 GLU A CA 1
ATOM 579 C C . GLU A 1 79 ? 10.290 -19.732 18.594 1.00 20.12 73 GLU A C 1
ATOM 580 O O . GLU A 1 79 ? 10.371 -20.763 19.307 1.00 19.72 73 GLU A O 1
ATOM 586 N N . ILE A 1 80 ? 11.326 -19.248 17.904 1.00 20.46 74 ILE A N 1
ATOM 587 C CA . ILE A 1 80 ? 12.620 -19.915 17.999 1.00 20.29 74 ILE A CA 1
ATOM 588 C C . ILE A 1 80 ? 13.089 -19.866 19.470 1.00 20.27 74 ILE A C 1
ATOM 589 O O . ILE A 1 80 ? 13.608 -20.855 19.985 1.00 20.11 74 ILE A O 1
ATOM 594 N N . SER A 1 81 ? 12.894 -18.738 20.148 1.00 21.46 75 SER A N 1
ATOM 595 C CA . SER A 1 81 ? 13.299 -18.651 21.560 1.00 23.99 75 SER A CA 1
ATOM 596 C C . SER A 1 81 ? 12.472 -19.614 22.412 1.00 26.29 75 SER A C 1
ATOM 597 O O . SER A 1 81 ? 12.847 -19.931 23.537 1.00 26.88 75 SER A O 1
ATOM 600 N N . LYS A 1 82 ? 11.352 -20.092 21.873 1.00 25.59 76 LYS A N 1
ATOM 601 C CA . LYS A 1 82 ? 10.503 -21.028 22.606 1.00 26.18 76 LYS A CA 1
ATOM 602 C C . LYS A 1 82 ? 10.807 -22.453 22.190 1.00 24.46 76 LYS A C 1
ATOM 603 O O . LYS A 1 82 ? 10.138 -23.391 22.615 1.00 26.49 76 LYS A O 1
ATOM 609 N N . GLY A 1 83 ? 11.816 -22.619 21.347 1.00 23.06 77 GLY A N 1
ATOM 610 C CA . GLY A 1 83 ? 12.172 -23.946 20.895 1.00 20.94 77 GLY A CA 1
ATOM 611 C C . GLY A 1 83 ? 11.501 -24.391 19.601 1.00 20.66 77 GLY A C 1
ATOM 612 O O . GLY A 1 83 ? 11.557 -25.564 19.269 1.00 22.98 77 GLY A O 1
ATOM 613 N N . TRP A 1 84 ? 10.900 -23.471 18.849 1.00 20.34 78 TRP A N 1
ATOM 614 C CA . TRP A 1 84 ? 10.240 -23.836 17.592 1.00 19.48 78 TRP A CA 1
ATOM 615 C C . TRP A 1 84 ? 10.773 -23.033 16.374 1.00 18.98 78 TRP A C 1
ATOM 616 O O . TRP A 1 84 ? 10.789 -21.817 16.396 1.00 19.55 78 TRP A O 1
ATOM 627 N N . ALA A 1 85 ? 11.153 -23.727 15.309 1.00 18.41 79 ALA A N 1
ATOM 628 C CA . ALA A 1 85 ? 11.670 -23.056 14.123 1.00 19.70 79 ALA A CA 1
ATOM 629 C C . ALA A 1 85 ? 10.754 -23.171 12.899 1.00 17.57 79 ALA A C 1
ATOM 630 O O . ALA A 1 85 ? 10.166 -24.225 12.648 1.00 16.98 79 ALA A O 1
ATOM 632 N N . PRO A 1 86 ? 10.603 -22.071 12.142 1.00 18.39 80 PRO A N 1
ATOM 633 C CA . PRO A 1 86 ? 9.753 -22.105 10.944 1.00 17.50 80 PRO A CA 1
ATOM 634 C C . PRO A 1 86 ? 10.350 -23.123 9.965 1.00 18.47 80 PRO A C 1
ATOM 635 O O . PRO A 1 86 ? 11.556 -23.143 9.729 1.00 16.98 80 PRO A O 1
ATOM 639 N N . TRP A 1 87 ? 9.509 -23.969 9.388 1.00 17.90 81 TRP A N 1
ATOM 640 C CA . TRP A 1 87 ? 9.997 -25.002 8.483 1.00 19.03 81 TRP A CA 1
ATOM 641 C C . TRP A 1 87 ? 9.346 -24.988 7.099 1.00 19.65 81 TRP A C 1
ATOM 642 O O . TRP A 1 87 ? 10.037 -24.986 6.061 1.00 17.85 81 TRP A O 1
ATOM 653 N N . ARG A 1 88 ? 8.016 -24.989 7.077 1.00 19.93 82 ARG A N 1
ATOM 654 C CA . ARG A 1 88 ? 7.298 -24.969 5.813 1.00 20.90 82 ARG A CA 1
ATOM 655 C C . ARG A 1 88 ? 6.266 -23.851 5.803 1.00 18.89 82 ARG A C 1
ATOM 656 O O . ARG A 1 88 ? 5.779 -23.435 6.851 1.00 16.82 82 ARG A O 1
ATOM 664 N N . ILE A 1 89 ? 5.960 -23.365 4.611 1.00 15.66 83 ILE A N 1
ATOM 665 C CA . ILE A 1 89 ? 4.998 -22.291 4.450 1.00 17.78 83 ILE A CA 1
ATOM 666 C C . ILE A 1 89 ? 4.029 -22.672 3.348 1.00 18.77 83 ILE A C 1
ATOM 667 O O . ILE A 1 89 ? 4.434 -23.052 2.237 1.00 19.10 83 ILE A O 1
ATOM 672 N N . LYS A 1 90 ? 2.745 -22.563 3.666 1.00 19.54 84 LYS A N 1
ATOM 673 C CA . LYS A 1 90 ? 1.685 -22.924 2.729 1.00 21.30 84 LYS A CA 1
ATOM 674 C C . LYS A 1 90 ? 0.619 -21.837 2.682 1.00 19.50 84 LYS A C 1
ATOM 675 O O . LYS A 1 90 ? 0.047 -21.480 3.705 1.00 20.26 84 LYS A O 1
ATOM 681 N N . ARG A 1 91 ? 0.371 -21.291 1.501 1.00 18.74 85 ARG A N 1
ATOM 682 C CA . ARG A 1 91 ? -0.645 -20.263 1.359 1.00 21.08 85 ARG A CA 1
ATOM 683 C C . ARG A 1 91 ? -2.027 -20.900 1.498 1.00 22.37 85 ARG A C 1
ATOM 684 O O . ARG A 1 91 ? -2.262 -22.004 1.018 1.00 19.14 85 ARG A O 1
ATOM 692 N N . GLU A 1 92 ? -2.917 -20.192 2.177 1.00 23.65 86 GLU A N 1
ATOM 693 C CA . GLU A 1 92 ? -4.297 -20.627 2.379 1.00 26.02 86 GLU A CA 1
ATOM 694 C C . GLU A 1 92 ? -5.112 -19.351 2.257 1.00 26.23 86 GLU A C 1
ATOM 695 O O . GLU A 1 92 ? -5.227 -18.581 3.210 1.00 27.12 86 GLU A O 1
ATOM 701 N N . GLY A 1 93 ? -5.642 -19.112 1.062 1.00 27.30 87 GLY A N 1
ATOM 702 C CA . GLY A 1 93 ? -6.410 -17.902 0.829 1.00 28.97 87 GLY A CA 1
ATOM 703 C C . GLY A 1 93 ? -5.509 -16.678 0.923 1.00 28.54 87 GLY A C 1
ATOM 704 O O . GLY A 1 93 ? -4.485 -16.595 0.243 1.00 29.36 87 GLY A O 1
ATOM 705 N N . ASN A 1 94 ? -5.882 -15.722 1.765 1.00 28.15 88 ASN A N 1
ATOM 706 C CA . ASN A 1 94 ? -5.079 -14.523 1.917 1.00 26.73 88 ASN A CA 1
ATOM 707 C C . ASN A 1 94 ? -4.274 -14.600 3.216 1.00 24.49 88 ASN A C 1
ATOM 708 O O . ASN A 1 94 ? -4.010 -13.594 3.876 1.00 21.05 88 ASN A O 1
ATOM 713 N N . GLU A 1 95 ? -3.889 -15.823 3.568 1.00 22.53 89 GLU A N 1
ATOM 714 C CA . GLU A 1 95 ? -3.102 -16.075 4.767 1.00 21.76 89 GLU A CA 1
ATOM 715 C C . GLU A 1 95 ? -2.051 -17.130 4.506 1.00 20.21 89 GLU A C 1
ATOM 716 O O . GLU A 1 95 ? -2.134 -17.860 3.531 1.00 19.55 89 GLU A O 1
ATOM 722 N N . LEU A 1 96 ? -1.068 -17.207 5.396 1.00 17.42 90 LEU A N 1
ATOM 723 C CA . LEU A 1 96 ? -0.023 -18.201 5.258 1.00 17.98 90 LEU A CA 1
ATOM 724 C C . LEU A 1 96 ? 0.005 -19.110 6.470 1.00 15.89 90 LEU A C 1
ATOM 725 O O . LEU A 1 96 ? 0.049 -18.637 7.615 1.00 16.25 90 LEU A O 1
ATOM 730 N N . LYS A 1 97 ? -0.037 -20.411 6.214 1.00 16.42 91 LYS A N 1
ATOM 731 C CA . LYS A 1 97 ? 0.045 -21.398 7.283 1.00 16.05 91 LYS A CA 1
ATOM 732 C C . LYS A 1 97 ? 1.507 -21.820 7.368 1.00 15.55 91 LYS A C 1
ATOM 733 O O . LYS A 1 97 ? 2.089 -22.364 6.412 1.00 16.44 91 LYS A O 1
ATOM 739 N N . VAL A 1 98 ? 2.099 -21.548 8.520 1.00 15.89 92 VAL A N 1
ATOM 740 C CA . VAL A 1 98 ? 3.496 -21.871 8.767 1.00 14.27 92 VAL A CA 1
ATOM 741 C C . VAL A 1 98 ? 3.622 -23.090 9.675 1.00 14.77 92 VAL A C 1
ATOM 742 O O . VAL A 1 98 ? 3.067 -23.117 10.769 1.00 15.18 92 VAL A O 1
ATOM 746 N N . THR A 1 99 ? 4.321 -24.111 9.201 1.00 16.06 93 THR A N 1
ATOM 747 C CA . THR A 1 99 ? 4.545 -25.292 10.017 1.00 17.35 93 THR A CA 1
ATOM 748 C C . THR A 1 99 ? 5.927 -25.118 10.653 1.00 19.36 93 THR A C 1
ATOM 749 O O . THR A 1 99 ? 6.917 -24.884 9.947 1.00 19.31 93 THR A O 1
ATOM 753 N N . PHE A 1 100 ? 5.978 -25.188 11.980 1.00 19.77 94 PHE A N 1
ATOM 754 C CA . PHE A 1 100 ? 7.226 -25.098 12.716 1.00 20.88 94 PHE A CA 1
ATOM 755 C C . PHE A 1 100 ? 7.645 -26.513 13.114 1.00 22.42 94 PHE A C 1
ATOM 756 O O . PHE A 1 100 ? 6.804 -27.416 13.188 1.00 22.04 94 PHE A O 1
ATOM 764 N N . ARG A 1 101 ? 8.940 -26.717 13.327 1.00 23.12 95 ARG A N 1
ATOM 765 C CA . ARG A 1 101 ? 9.440 -28.006 13.796 1.00 23.27 95 ARG A CA 1
ATOM 766 C C . ARG A 1 101 ? 10.237 -27.745 15.069 1.00 24.27 95 ARG A C 1
ATOM 767 O O . ARG A 1 101 ? 10.846 -26.676 15.235 1.00 20.91 95 ARG A O 1
ATOM 775 N N . LYS A 1 102 ? 10.184 -28.702 15.995 1.00 24.05 96 LYS A N 1
ATOM 776 C CA . LYS A 1 102 ? 10.879 -28.564 17.257 1.00 24.66 96 LYS A CA 1
ATOM 777 C C . LYS A 1 102 ? 12.370 -28.526 16.989 1.00 22.40 96 LYS A C 1
ATOM 778 O O . LYS A 1 102 ? 12.886 -29.300 16.195 1.00 22.37 96 LYS A O 1
ATOM 784 N N . ILE A 1 103 ? 13.051 -27.607 17.654 1.00 22.34 97 ILE A N 1
ATOM 785 C CA . ILE A 1 103 ? 14.490 -27.457 17.492 1.00 24.09 97 ILE A CA 1
ATOM 786 C C . ILE A 1 103 ? 15.222 -28.512 18.314 1.00 26.23 97 ILE A C 1
ATOM 787 O O . ILE A 1 103 ? 15.049 -28.580 19.529 1.00 26.16 97 ILE A O 1
ATOM 792 N N . ARG A 1 104 ? 16.011 -29.355 17.654 1.00 29.37 98 ARG A N 1
ATOM 793 C CA . ARG A 1 104 ? 16.768 -30.363 18.385 1.00 32.04 98 ARG A CA 1
ATOM 794 C C . ARG A 1 104 ? 17.919 -29.609 19.056 1.00 33.37 98 ARG A C 1
ATOM 795 O O . ARG A 1 104 ? 18.076 -29.643 20.273 1.00 34.05 98 ARG A O 1
ATOM 803 N N . LYS A 1 105 ? 18.709 -28.910 18.250 1.00 34.17 99 LYS A N 1
ATOM 804 C CA . LYS A 1 105 ? 19.818 -28.124 18.777 1.00 36.70 99 LYS A CA 1
ATOM 805 C C . LYS A 1 105 ? 20.175 -26.969 17.849 1.00 36.38 99 LYS A C 1
ATOM 806 O O . LYS A 1 105 ? 19.764 -26.940 16.683 1.00 34.54 99 LYS A O 1
ATOM 812 N N . LYS A 1 106 ? 20.931 -26.017 18.391 1.00 36.95 100 LYS A N 1
ATOM 813 C CA . LYS A 1 106 ? 21.378 -24.841 17.651 1.00 38.49 100 LYS A CA 1
ATOM 814 C C . LYS A 1 106 ? 22.893 -24.714 17.784 1.00 39.36 100 LYS A C 1
ATOM 815 O O . LYS A 1 106 ? 23.465 -25.063 18.815 1.00 39.17 100 LYS A O 1
ATOM 821 N N . GLU A 1 107 ? 23.530 -24.213 16.733 1.00 39.84 101 GLU A N 1
ATOM 822 C CA . GLU A 1 107 ? 24.980 -24.044 16.700 1.00 40.93 101 GLU A CA 1
ATOM 823 C C . GLU A 1 107 ? 25.256 -22.864 15.786 1.00 39.13 101 GLU A C 1
ATOM 824 O O . GLU A 1 107 ? 25.397 -23.033 14.578 1.00 40.43 101 GLU A O 1
ATOM 830 N N . GLY A 1 108 ? 25.316 -21.667 16.346 1.00 37.24 102 GLY A N 1
ATOM 831 C CA . GLY A 1 108 ? 25.582 -20.522 15.506 1.00 35.10 102 GLY A CA 1
ATOM 832 C C . GLY A 1 108 ? 25.349 -19.204 16.192 1.00 33.88 102 GLY A C 1
ATOM 833 O O . GLY A 1 108 ? 25.438 -19.094 17.414 1.00 35.78 102 GLY A O 1
ATOM 834 N N . THR A 1 109 ? 25.027 -18.201 15.394 1.00 30.79 103 THR A N 1
ATOM 835 C CA . THR A 1 109 ? 24.796 -16.863 15.898 1.00 30.34 103 THR A CA 1
ATOM 836 C C . THR A 1 109 ? 23.325 -16.651 16.193 1.00 29.01 103 THR A C 1
ATOM 837 O O . THR A 1 109 ? 22.492 -16.754 15.293 1.00 29.72 103 THR A O 1
ATOM 841 N N . GLU A 1 110 ? 23.010 -16.339 17.443 1.00 28.00 104 GLU A N 1
ATOM 842 C CA . GLU A 1 110 ? 21.629 -16.093 17.849 1.00 27.80 104 GLU A CA 1
ATOM 843 C C . GLU A 1 110 ? 21.114 -14.785 17.252 1.00 25.80 104 GLU A C 1
ATOM 844 O O . GLU A 1 110 ? 21.718 -13.736 17.449 1.00 24.38 104 GLU A O 1
ATOM 850 N N . ILE A 1 111 ? 20.005 -14.838 16.519 1.00 23.33 105 ILE A N 1
ATOM 851 C CA . ILE A 1 111 ? 19.447 -13.628 15.946 1.00 21.24 105 ILE A CA 1
ATOM 852 C C . ILE A 1 111 ? 18.397 -13.090 16.907 1.00 22.05 105 ILE A C 1
ATOM 853 O O . ILE A 1 111 ? 17.463 -13.808 17.287 1.00 22.06 105 ILE A O 1
ATOM 858 N N . LYS A 1 112 ? 18.562 -11.828 17.300 1.00 20.91 106 LYS A N 1
ATOM 859 C CA . LYS A 1 112 ? 17.657 -11.170 18.231 1.00 22.24 106 LYS A CA 1
ATOM 860 C C . LYS A 1 112 ? 16.402 -10.599 17.588 1.00 22.71 106 LYS A C 1
ATOM 861 O O . LYS A 1 112 ? 15.328 -10.563 18.203 1.00 22.20 106 LYS A O 1
ATOM 867 N N . ALA A 1 113 ? 16.537 -10.115 16.362 1.00 20.56 107 ALA A N 1
ATOM 868 C CA . ALA A 1 113 ? 15.398 -9.528 15.693 1.00 20.69 107 ALA A CA 1
ATOM 869 C C . ALA A 1 113 ? 15.691 -9.126 14.261 1.00 19.49 107 ALA A C 1
ATOM 870 O O . ALA A 1 113 ? 16.856 -8.948 13.871 1.00 18.15 107 ALA A O 1
ATOM 872 N N . LEU A 1 114 ? 14.614 -8.988 13.494 1.00 16.21 108 LEU A N 1
ATOM 873 C CA . LEU A 1 114 ? 14.716 -8.453 12.154 1.00 17.37 108 LEU A CA 1
ATOM 874 C C . LEU A 1 114 ? 14.423 -6.979 12.441 1.00 17.72 108 LEU A C 1
ATOM 875 O O . LEU A 1 114 ? 13.465 -6.670 13.159 1.00 15.71 108 LEU A O 1
ATOM 880 N N . THR A 1 115 ? 15.247 -6.078 11.908 1.00 18.36 109 THR A N 1
ATOM 881 C CA . THR A 1 115 ? 15.040 -4.645 12.100 1.00 18.28 109 THR A CA 1
ATOM 882 C C . THR A 1 115 ? 14.337 -4.062 10.887 1.00 18.66 109 THR A C 1
ATOM 883 O O . THR A 1 115 ? 14.089 -4.757 9.889 1.00 17.42 109 THR A O 1
ATOM 887 N N . TYR A 1 116 ? 14.030 -2.772 10.954 1.00 17.83 110 TYR A N 1
ATOM 888 C CA . TYR A 1 116 ? 13.424 -2.106 9.817 1.00 20.61 110 TYR A CA 1
ATOM 889 C C . TYR A 1 116 ? 14.507 -1.507 8.918 1.00 20.01 110 TYR A C 1
ATOM 890 O O . TYR A 1 116 ? 14.205 -0.938 7.877 1.00 19.01 110 TYR A O 1
ATOM 899 N N . HIS A 1 117 ? 15.768 -1.658 9.312 1.00 21.67 111 HIS A N 1
ATOM 900 C CA . HIS A 1 117 ? 16.885 -1.095 8.531 1.00 21.78 111 HIS A CA 1
ATOM 901 C C . HIS A 1 117 ? 16.913 -1.609 7.105 1.00 20.08 111 HIS A C 1
ATOM 902 O O . HIS A 1 117 ? 17.015 -2.813 6.890 1.00 19.99 111 HIS A O 1
ATOM 909 N N . LEU A 1 118 ? 16.835 -0.693 6.145 1.00 19.54 112 LEU A N 1
ATOM 910 C CA . LEU A 1 118 ? 16.880 -1.033 4.729 1.00 19.59 112 LEU A CA 1
ATOM 911 C C . LEU A 1 118 ? 15.779 -1.994 4.253 1.00 19.57 112 LEU A C 1
ATOM 912 O O . LEU A 1 118 ? 15.873 -2.537 3.155 1.00 17.75 112 LEU A O 1
ATOM 917 N N . LEU A 1 119 ? 14.760 -2.219 5.072 1.00 18.43 113 LEU A N 1
ATOM 918 C CA . LEU A 1 119 ? 13.661 -3.114 4.686 1.00 18.45 113 LEU A CA 1
ATOM 919 C C . LEU A 1 119 ? 12.761 -2.347 3.721 1.00 19.65 113 LEU A C 1
ATOM 920 O O . LEU A 1 119 ? 12.078 -1.411 4.130 1.00 21.25 113 LEU A O 1
ATOM 925 N N . LYS A 1 120 ? 12.783 -2.723 2.443 1.00 19.33 114 LYS A N 1
ATOM 926 C CA . LYS A 1 120 ? 11.983 -2.066 1.403 1.00 21.51 114 LYS A CA 1
ATOM 927 C C . LYS A 1 120 ? 11.872 -2.992 0.190 1.00 21.19 114 LYS A C 1
ATOM 928 O O . LYS A 1 120 ? 12.876 -3.271 -0.474 1.00 18.72 114 LYS A O 1
ATOM 934 N N . PHE A 1 121 ? 10.663 -3.476 -0.095 1.00 20.74 115 PHE A N 1
ATOM 935 C CA . PHE A 1 121 ? 10.475 -4.370 -1.227 1.00 20.03 115 PHE A CA 1
ATOM 936 C C . PHE A 1 121 ? 10.644 -3.604 -2.542 1.00 21.80 115 PHE A C 1
ATOM 937 O O . PHE A 1 121 ? 10.101 -2.505 -2.710 1.00 20.50 115 PHE A O 1
ATOM 945 N N . GLU A 1 122 ? 11.409 -4.177 -3.464 1.00 21.98 116 GLU A N 1
ATOM 946 C CA . GLU A 1 122 ? 11.621 -3.549 -4.762 1.00 24.63 116 GLU A CA 1
ATOM 947 C C . GLU A 1 122 ? 11.296 -4.577 -5.820 1.00 25.77 116 GLU A C 1
ATOM 948 O O . GLU A 1 122 ? 11.728 -5.730 -5.711 1.00 23.65 116 GLU A O 1
ATOM 954 N N . ARG A 1 123 ? 10.558 -4.145 -6.842 1.00 25.31 117 ARG A N 1
ATOM 955 C CA . ARG A 1 123 ? 10.166 -4.996 -7.964 1.00 29.36 117 ARG A CA 1
ATOM 956 C C . ARG A 1 123 ? 11.049 -4.724 -9.175 1.00 31.85 117 ARG A C 1
ATOM 957 O O . ARG A 1 123 ? 11.296 -3.563 -9.521 1.00 30.15 117 ARG A O 1
ATOM 965 N N . ASP A 1 124 ? 11.490 -5.800 -9.823 1.00 32.39 118 ASP A N 1
ATOM 966 C CA . ASP A 1 124 ? 12.353 -5.727 -10.996 1.00 36.06 118 ASP A CA 1
ATOM 967 C C . ASP A 1 124 ? 11.909 -6.871 -11.896 1.00 36.75 118 ASP A C 1
ATOM 968 O O . ASP A 1 124 ? 12.390 -7.995 -11.765 1.00 38.04 118 ASP A O 1
ATOM 973 N N . GLY A 1 125 ? 10.977 -6.589 -12.797 1.00 36.44 119 GLY A N 1
ATOM 974 C CA . GLY A 1 125 ? 10.482 -7.631 -13.667 1.00 35.80 119 GLY A CA 1
ATOM 975 C C . GLY A 1 125 ? 9.705 -8.634 -12.831 1.00 36.57 119 GLY A C 1
ATOM 976 O O . GLY A 1 125 ? 8.749 -8.275 -12.137 1.00 35.38 119 GLY A O 1
ATOM 977 N N . ASP A 1 126 ? 10.122 -9.891 -12.892 1.00 34.87 120 ASP A N 1
ATOM 978 C CA . ASP A 1 126 ? 9.470 -10.955 -12.136 1.00 35.56 120 ASP A CA 1
ATOM 979 C C . ASP A 1 126 ? 10.015 -11.035 -10.703 1.00 32.34 120 ASP A C 1
ATOM 980 O O . ASP A 1 126 ? 9.462 -11.742 -9.864 1.00 31.71 120 ASP A O 1
ATOM 985 N N . VAL A 1 127 ? 11.091 -10.307 -10.433 1.00 30.07 121 VAL A N 1
ATOM 986 C CA . VAL A 1 127 ? 11.735 -10.361 -9.129 1.00 27.92 121 VAL A CA 1
ATOM 987 C C . VAL A 1 127 ? 11.335 -9.327 -8.086 1.00 26.32 121 VAL A C 1
ATOM 988 O O . VAL A 1 127 ? 11.291 -8.126 -8.347 1.00 26.96 121 VAL A O 1
ATOM 992 N N . LEU A 1 128 ? 11.037 -9.829 -6.897 1.00 23.33 122 LEU A N 1
ATOM 993 C CA . LEU A 1 128 ? 10.708 -9.003 -5.756 1.00 21.72 122 LEU A CA 1
ATOM 994 C C . LEU A 1 128 ? 11.926 -9.174 -4.850 1.00 20.54 122 LEU A C 1
ATOM 995 O O . LEU A 1 128 ? 12.337 -10.299 -4.578 1.00 19.28 122 LEU A O 1
ATOM 1000 N N . LYS A 1 129 ? 12.514 -8.081 -4.388 1.00 18.52 123 LYS A N 1
ATOM 1001 C CA . LYS A 1 129 ? 13.688 -8.188 -3.540 1.00 20.15 123 LYS A CA 1
ATOM 1002 C C . LYS A 1 129 ? 13.795 -7.100 -2.480 1.00 19.51 123 LYS A C 1
ATOM 1003 O O . LYS A 1 129 ? 13.108 -6.082 -2.541 1.00 19.33 123 LYS A O 1
ATOM 1009 N N . THR A 1 130 ? 14.649 -7.349 -1.495 1.00 18.83 124 THR A N 1
ATOM 1010 C CA . THR A 1 130 ? 14.915 -6.384 -0.433 1.00 17.96 124 THR A CA 1
ATOM 1011 C C . THR A 1 130 ? 16.094 -6.825 0.393 1.00 18.04 124 THR A C 1
ATOM 1012 O O . THR A 1 130 ? 16.476 -7.998 0.382 1.00 16.26 124 THR A O 1
ATOM 1016 N N . LYS A 1 131 ? 16.699 -5.866 1.083 1.00 16.71 125 LYS A N 1
ATOM 1017 C CA . LYS A 1 131 ? 17.756 -6.201 2.003 1.00 18.22 125 LYS A CA 1
ATOM 1018 C C . LYS A 1 131 ? 16.990 -6.524 3.295 1.00 16.89 125 LYS A C 1
ATOM 1019 O O . LYS A 1 131 ? 15.862 -6.069 3.480 1.00 17.58 125 LYS A O 1
ATOM 1025 N N . VAL A 1 132 ? 17.584 -7.341 4.157 1.00 14.92 126 VAL A N 1
ATOM 1026 C CA . VAL A 1 132 ? 17.011 -7.643 5.456 1.00 15.27 126 VAL A CA 1
ATOM 1027 C C . VAL A 1 132 ? 18.194 -7.524 6.396 1.00 16.45 126 VAL A C 1
ATOM 1028 O O . VAL A 1 132 ? 19.266 -8.131 6.169 1.00 14.84 126 VAL A O 1
ATOM 1032 N N . VAL A 1 133 ? 18.005 -6.729 7.438 1.00 14.58 127 VAL A N 1
ATOM 1033 C CA . VAL A 1 133 ? 19.068 -6.490 8.409 1.00 14.61 127 VAL A CA 1
ATOM 1034 C C . VAL A 1 133 ? 18.633 -6.966 9.779 1.00 15.29 127 VAL A C 1
ATOM 1035 O O . VAL A 1 133 ? 17.566 -6.567 10.290 1.00 15.03 127 VAL A O 1
ATOM 1039 N N . PHE A 1 134 ? 19.453 -7.834 10.358 1.00 15.12 128 PHE A N 1
ATOM 1040 C CA . PHE A 1 134 ? 19.169 -8.401 11.657 1.00 15.83 128 PHE A CA 1
ATOM 1041 C C . PHE A 1 134 ? 20.099 -7.896 12.747 1.00 18.95 128 PHE A C 1
ATOM 1042 O O . PHE A 1 134 ? 21.251 -7.506 12.503 1.00 17.09 128 PHE A O 1
ATOM 1050 N N . ASP A 1 135 ? 19.562 -7.940 13.957 1.00 20.09 129 ASP A N 1
ATOM 1051 C CA . ASP A 1 135 ? 20.247 -7.532 15.164 1.00 20.44 129 ASP A CA 1
ATOM 1052 C C . ASP A 1 135 ? 20.711 -8.820 15.864 1.00 21.85 129 ASP A C 1
ATOM 1053 O O . ASP A 1 135 ? 19.946 -9.774 15.975 1.00 20.12 129 ASP A O 1
ATOM 1058 N N . THR A 1 136 ? 21.976 -8.869 16.284 1.00 22.19 130 THR A N 1
ATOM 1059 C CA . THR A 1 136 ? 22.494 -10.037 16.993 1.00 22.07 130 THR A CA 1
ATOM 1060 C C . THR A 1 136 ? 23.085 -9.594 18.333 1.00 22.64 130 THR A C 1
ATOM 1061 O O . THR A 1 136 ? 23.533 -10.459 19.107 1.00 24.29 130 THR A O 1
#

B-factor: mean 24.31, std 8.94, range [9.71, 59.89]

Radius of gyration: 15.81 Å; Cα contacts (8 Å, |Δi|>4): 239; chains: 1; bounding box: 50×46×45 Å

InterPro domains:
  IPR002804 Archease [PTHR12682] (5-123)
  IPR023572 Archease domain [PF01951] (5-123)
  IPR036820 Archease domain superfamily [G3DSA:3.55.10.10] (8-124)
  IPR036820 Archease domain superfamily [SSF69819] (2-123)

Secondary structure (DSSP, 8-state):
---------S--EEEEEEESSHHHHHHHHHHHHHHHHT-EEEEEEEE--B---SHHHHHHHHHHHHHHHHTTEEEEEEEEETTEEEEEEEEEEE--SPPP-EE-STT---EEETTEEEEEEEEE-

Sequence (125 aa):
HHHRKPIEHTADIAYEISGNSYEELLEEARNILLEEEGIVLDTEEKEKYPLEETEDAFFDTVNDWILEISKGWAPWRIKREGNELKVTFRKIRKKEGTEIKALTYHLLKFERDGDVLKTKVVFDT